Protein AF-R5VYH2-F1 (afdb_monomer_lite)

pLDDT: mean 85.77, std 11.45, range [37.28, 97.5]

Sequence (104 aa):
MPTIDNLVVLAHFFNISIEDLLCLYDQIEIDPKNIFKYHRREFIVNKICKGELHLNLTDVFHQFTKQERFLILYSFKNNHIPIEESLFSKLTFEEQVLIGGKNK

Foldseek 3Di:
DDDPVNVVVVCVVVVHDVVCVVCVPPDQDADLVARPPPHHPVVVLVCLLVVNDDDPCLSCVVNDDPVSLLSNLLSCLVVVPDDDPSNLVVDDPVSCVNSPNPPD

Secondary structure (DSSP, 8-state):
---HHHHHHHHHHTT--HHHHHTTT-----BTTBTTSSS-HHHHHHHHHTT-S---HHHHGGGS-HHHHHHHHHHHHHTTPPPPHHHHTTS-HHHHHHTT----

Radius of gyration: 16.15 Å; chains: 1; bounding box: 34×29×52 Å

Structure (mmCIF, N/CA/C/O backbone):
data_AF-R5VYH2-F1
#
_entry.id   AF-R5VYH2-F1
#
loop_
_atom_site.group_PDB
_atom_site.id
_atom_site.type_symbol
_atom_site.label_atom_id
_atom_site.label_alt_id
_atom_site.label_comp_id
_atom_site.label_asym_id
_atom_site.label_entity_id
_atom_site.label_seq_id
_atom_site.pdbx_PDB_ins_code
_atom_site.Cartn_x
_atom_site.Cartn_y
_atom_site.Cartn_z
_atom_site.occupancy
_atom_site.B_iso_or_equiv
_atom_site.auth_seq_id
_atom_site.auth_comp_id
_atom_site.auth_asym_id
_atom_site.auth_atom_id
_atom_site.pdbx_PDB_model_num
ATOM 1 N N . MET A 1 1 ? 12.579 9.597 -35.493 1.00 60.59 1 MET A N 1
ATOM 2 C CA . MET A 1 1 ? 12.281 9.056 -34.149 1.00 60.59 1 MET A CA 1
ATOM 3 C C . MET A 1 1 ? 12.096 10.216 -33.188 1.00 60.59 1 MET A C 1
ATOM 5 O O . MET A 1 1 ? 12.812 11.199 -33.355 1.00 60.59 1 MET A O 1
ATOM 9 N N . PRO A 1 2 ? 11.161 10.140 -32.229 1.00 74.38 2 PRO A N 1
ATOM 10 C CA . PRO A 1 2 ? 11.112 11.104 -31.132 1.00 74.38 2 PRO A CA 1
ATOM 11 C C . PRO A 1 2 ? 12.412 11.040 -30.312 1.00 74.38 2 PRO A C 1
ATO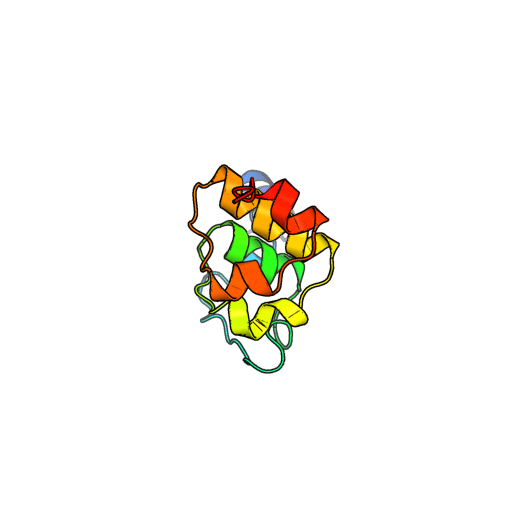M 13 O O . PRO A 1 2 ? 13.000 9.968 -30.170 1.00 74.38 2 PRO A O 1
ATOM 16 N N . THR A 1 3 ? 12.877 12.185 -29.811 1.00 88.00 3 THR A N 1
ATOM 17 C CA . THR A 1 3 ? 14.025 12.265 -28.893 1.00 88.00 3 THR A CA 1
ATOM 18 C C . THR A 1 3 ? 13.603 11.904 -27.466 1.00 88.00 3 THR A C 1
ATOM 20 O O . THR A 1 3 ? 12.413 11.925 -27.147 1.00 88.00 3 THR A O 1
ATOM 23 N N . ILE A 1 4 ? 14.574 11.607 -26.591 1.00 81.69 4 ILE A N 1
ATOM 24 C CA . ILE A 1 4 ? 14.315 11.376 -25.158 1.00 81.69 4 ILE A CA 1
ATOM 25 C C . ILE A 1 4 ? 13.624 12.598 -24.539 1.00 81.69 4 ILE A C 1
ATOM 27 O O . ILE A 1 4 ? 12.642 12.438 -23.823 1.00 81.69 4 ILE A O 1
ATOM 31 N N . ASP A 1 5 ? 14.054 13.810 -24.892 1.00 83.75 5 ASP A N 1
ATOM 32 C CA . ASP A 1 5 ? 13.436 15.046 -24.398 1.00 83.75 5 ASP A CA 1
ATOM 33 C C . ASP A 1 5 ? 11.960 15.153 -24.796 1.00 83.75 5 ASP A C 1
ATOM 35 O O . ASP A 1 5 ? 11.114 15.489 -23.968 1.00 83.75 5 ASP A O 1
ATOM 39 N N . ASN A 1 6 ? 11.617 14.779 -26.035 1.00 85.69 6 ASN A N 1
ATOM 40 C CA . ASN A 1 6 ? 10.224 14.767 -26.482 1.00 85.69 6 ASN A CA 1
ATOM 41 C C . ASN A 1 6 ? 9.388 13.760 -25.677 1.00 85.69 6 ASN A C 1
ATOM 43 O O . ASN A 1 6 ? 8.238 14.048 -25.352 1.00 85.69 6 ASN A O 1
ATOM 47 N N . LEU A 1 7 ? 9.956 12.602 -25.325 1.00 80.62 7 LEU A N 1
ATOM 48 C CA . LEU A 1 7 ? 9.276 11.605 -24.494 1.00 80.62 7 LEU A CA 1
ATOM 49 C C . LEU A 1 7 ? 9.072 12.100 -23.056 1.00 80.62 7 LEU A C 1
ATOM 51 O O . LEU A 1 7 ? 7.994 11.904 -22.503 1.00 80.62 7 LEU A O 1
ATOM 55 N N . VAL A 1 8 ? 10.058 12.785 -22.471 1.00 81.06 8 VAL A N 1
ATOM 56 C CA . VAL A 1 8 ? 9.957 13.364 -21.119 1.00 81.06 8 VAL A CA 1
ATOM 57 C C . VAL A 1 8 ? 8.892 14.461 -21.059 1.00 81.06 8 VAL A C 1
ATOM 59 O O . VAL A 1 8 ? 8.113 14.515 -20.105 1.00 81.06 8 VAL A O 1
ATOM 62 N N . VAL A 1 9 ? 8.829 15.321 -22.079 1.00 84.69 9 VAL A N 1
ATOM 63 C CA . VAL A 1 9 ? 7.817 16.384 -22.173 1.00 84.69 9 VAL A CA 1
ATOM 64 C C . VAL A 1 9 ? 6.415 15.794 -22.325 1.00 84.69 9 VAL A C 1
ATOM 66 O O . VAL A 1 9 ? 5.493 16.235 -21.642 1.00 84.69 9 VAL A O 1
ATOM 69 N N . LEU A 1 10 ? 6.246 14.772 -23.168 1.00 81.88 10 LEU A N 1
ATOM 70 C CA . LEU A 1 10 ? 4.956 14.101 -23.350 1.00 81.88 10 LEU A CA 1
ATOM 71 C C . LEU A 1 10 ? 4.518 13.353 -22.085 1.00 81.88 10 LEU A C 1
ATOM 73 O O . LEU A 1 10 ? 3.361 13.464 -21.690 1.00 81.88 10 LEU A O 1
ATOM 77 N N . ALA A 1 11 ? 5.432 12.649 -21.416 1.00 80.56 11 ALA A N 1
ATOM 78 C CA . ALA A 1 11 ? 5.159 11.972 -20.149 1.00 80.56 11 ALA A CA 1
ATOM 79 C C . ALA A 1 11 ? 4.638 12.959 -19.088 1.00 80.56 11 ALA A C 1
ATOM 81 O O . ALA A 1 11 ? 3.594 12.725 -18.479 1.00 80.56 11 ALA A O 1
ATOM 82 N N . HIS A 1 12 ? 5.285 14.123 -18.956 1.00 80.38 12 HIS A N 1
ATOM 83 C CA . HIS A 1 12 ? 4.785 15.209 -18.110 1.00 80.38 12 HIS A CA 1
ATOM 84 C C . HIS A 1 12 ? 3.413 15.724 -18.553 1.00 80.38 12 HIS A C 1
ATOM 86 O O . HIS A 1 12 ? 2.532 15.897 -17.714 1.00 80.38 12 HIS A O 1
ATOM 92 N N . PHE A 1 13 ? 3.218 15.959 -19.854 1.00 85.31 13 PHE A N 1
ATOM 93 C CA . PHE A 1 13 ? 1.967 16.501 -20.389 1.00 85.31 13 PHE A CA 1
ATOM 94 C C . PHE A 1 13 ? 0.764 15.597 -20.095 1.00 85.31 13 PHE A C 1
ATOM 96 O O . PHE A 1 13 ? -0.312 16.082 -19.756 1.00 85.31 13 PHE A O 1
ATOM 103 N N . PHE A 1 14 ? 0.955 14.281 -20.180 1.00 78.06 14 PHE A N 1
ATOM 104 C CA . PHE A 1 14 ? -0.088 13.296 -19.905 1.00 78.06 14 PHE A CA 1
ATOM 105 C C . PHE A 1 14 ? -0.128 12.827 -18.441 1.00 78.06 14 PHE A C 1
ATOM 107 O O . PHE A 1 14 ? -0.930 11.956 -18.106 1.00 78.06 14 PHE A O 1
ATOM 114 N N . ASN A 1 15 ? 0.706 13.399 -17.565 1.00 76.75 15 ASN A N 1
ATOM 115 C CA . ASN A 1 15 ? 0.841 12.998 -16.162 1.00 76.75 15 ASN A CA 1
ATOM 116 C C . ASN A 1 15 ? 1.093 11.482 -15.992 1.00 76.75 15 ASN A C 1
ATOM 118 O O . ASN A 1 15 ? 0.513 10.823 -15.124 1.00 76.75 15 ASN A O 1
ATOM 122 N N . ILE A 1 16 ? 1.939 10.930 -16.866 1.00 76.06 16 ILE A N 1
ATOM 123 C CA . ILE A 1 16 ? 2.331 9.519 -16.882 1.00 76.06 16 ILE A CA 1
ATOM 124 C C . ILE A 1 16 ? 3.822 9.441 -16.548 1.00 76.06 16 ILE A C 1
ATOM 126 O O . ILE A 1 16 ? 4.609 10.249 -17.042 1.00 76.06 16 ILE A O 1
ATOM 130 N N . SER A 1 17 ? 4.243 8.501 -15.701 1.00 73.50 17 SER A N 1
ATOM 131 C CA . SER A 1 17 ? 5.673 8.342 -15.412 1.00 73.50 17 SER A CA 1
ATOM 132 C C . SER A 1 17 ? 6.407 7.689 -16.593 1.00 73.50 17 SER A C 1
ATOM 134 O O . SER A 1 17 ? 5.804 7.007 -17.419 1.00 73.50 17 SER A O 1
ATOM 136 N N . ILE A 1 18 ? 7.732 7.862 -16.681 1.00 73.56 18 ILE A N 1
ATOM 137 C CA . ILE A 1 18 ? 8.545 7.123 -17.669 1.00 73.56 18 ILE A CA 1
ATOM 138 C C . ILE A 1 18 ? 8.369 5.613 -17.474 1.00 73.56 18 ILE A C 1
ATOM 140 O O . ILE A 1 18 ? 8.340 4.862 -18.439 1.00 73.56 18 ILE A O 1
ATOM 144 N N . GLU A 1 19 ? 8.219 5.174 -16.229 1.00 70.12 19 GLU A N 1
ATOM 145 C CA . GLU A 1 19 ? 8.010 3.771 -15.895 1.00 70.12 19 GLU A CA 1
ATOM 146 C C . GLU A 1 19 ? 6.650 3.266 -16.395 1.00 70.12 19 GLU A C 1
ATOM 148 O O . GLU A 1 19 ? 6.585 2.211 -17.011 1.00 70.12 19 GLU A O 1
ATOM 153 N N . ASP A 1 20 ? 5.586 4.064 -16.268 1.00 70.31 20 ASP A N 1
ATOM 154 C CA . ASP A 1 20 ? 4.296 3.764 -16.899 1.00 70.31 20 ASP A CA 1
ATOM 155 C C . ASP A 1 20 ? 4.401 3.696 -18.432 1.00 70.31 20 ASP A C 1
ATOM 157 O O . ASP A 1 20 ? 3.748 2.855 -19.043 1.00 70.31 20 ASP A O 1
ATOM 161 N N . LEU A 1 21 ? 5.211 4.566 -19.055 1.00 74.75 21 LEU A N 1
ATOM 162 C CA . LEU A 1 21 ? 5.437 4.576 -20.506 1.00 74.75 21 LEU A CA 1
ATOM 163 C C . LEU A 1 21 ? 6.175 3.310 -20.970 1.00 74.75 21 LEU A C 1
ATOM 165 O O . LEU A 1 21 ? 5.835 2.736 -22.004 1.00 74.75 21 LEU A O 1
ATOM 169 N N . LEU A 1 22 ? 7.189 2.885 -20.214 1.00 72.06 22 LEU A N 1
ATOM 170 C CA . LEU A 1 22 ? 7.964 1.678 -20.504 1.00 72.06 22 LEU A CA 1
ATOM 171 C C . LEU A 1 22 ? 7.136 0.408 -20.275 1.00 72.06 22 LEU A C 1
ATOM 173 O O . LEU A 1 22 ? 7.253 -0.528 -21.058 1.00 72.06 22 LEU A O 1
ATOM 177 N N . CYS A 1 23 ? 6.258 0.407 -19.271 1.00 69.06 23 CYS A N 1
ATOM 178 C CA . CYS A 1 23 ? 5.422 -0.736 -18.905 1.00 69.06 23 CYS A CA 1
ATOM 179 C C . CYS A 1 23 ? 4.011 -0.700 -19.527 1.00 69.06 23 CYS A C 1
ATOM 181 O O . CYS A 1 23 ? 3.119 -1.396 -19.044 1.00 69.06 23 CYS A O 1
ATOM 183 N N . LEU A 1 24 ? 3.779 0.079 -20.596 1.00 67.25 24 LEU A N 1
ATOM 184 C CA . LEU A 1 24 ? 2.454 0.246 -21.228 1.00 67.25 24 LEU A CA 1
ATOM 185 C C . LEU A 1 24 ? 1.783 -1.071 -21.656 1.00 67.25 24 LEU A C 1
ATOM 187 O O . LEU A 1 24 ? 0.557 -1.129 -21.736 1.00 67.25 24 LEU A O 1
ATOM 191 N N . TYR A 1 25 ? 2.573 -2.107 -21.947 1.00 64.12 25 TYR A N 1
ATOM 192 C CA . TYR A 1 25 ? 2.092 -3.409 -22.421 1.00 64.12 25 TYR A CA 1
ATOM 193 C C . TYR A 1 25 ? 2.542 -4.583 -21.546 1.00 64.12 25 TYR A C 1
ATOM 195 O O . TYR A 1 25 ? 2.247 -5.733 -21.876 1.00 64.12 25 TYR A O 1
ATOM 203 N N . ASP A 1 26 ? 3.237 -4.311 -20.442 1.00 66.62 26 ASP A N 1
ATOM 204 C CA . ASP A 1 26 ? 3.720 -5.366 -19.560 1.00 66.62 26 ASP A CA 1
ATOM 205 C C . ASP A 1 26 ? 2.588 -5.856 -18.658 1.00 66.62 26 ASP A C 1
ATOM 207 O O . ASP A 1 26 ? 1.842 -5.077 -18.058 1.00 66.62 26 ASP A O 1
ATOM 211 N N . GLN A 1 27 ? 2.469 -7.177 -18.530 1.00 72.75 27 GLN A N 1
ATOM 212 C CA . GLN A 1 27 ? 1.686 -7.748 -17.443 1.00 72.75 27 GLN A CA 1
ATOM 213 C C . GLN A 1 27 ? 2.432 -7.466 -16.141 1.00 72.75 27 GLN A C 1
ATOM 215 O O . GLN A 1 27 ? 3.581 -7.872 -15.987 1.00 72.75 27 GLN A O 1
ATOM 220 N N . ILE A 1 28 ? 1.786 -6.753 -15.216 1.00 80.00 28 ILE A N 1
ATOM 221 C CA . ILE A 1 28 ? 2.368 -6.449 -13.906 1.00 80.00 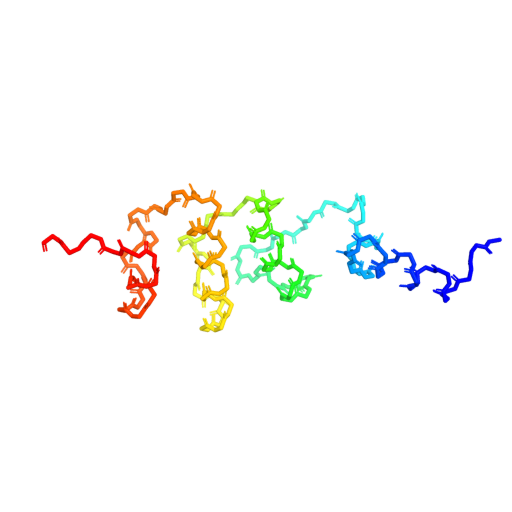28 ILE A CA 1
ATOM 222 C C . ILE A 1 28 ? 2.583 -7.776 -13.165 1.00 80.00 28 ILE A C 1
ATOM 224 O O . ILE A 1 28 ? 1.623 -8.416 -12.731 1.00 80.00 28 ILE A O 1
ATOM 228 N N . GLU A 1 29 ? 3.840 -8.193 -13.028 1.00 85.19 29 GLU A N 1
ATOM 229 C CA . GLU A 1 29 ? 4.206 -9.383 -12.266 1.00 85.19 29 GLU A CA 1
ATOM 230 C C . GLU A 1 29 ? 4.263 -9.023 -10.778 1.00 85.19 29 GLU A C 1
ATOM 232 O O . GLU A 1 29 ? 5.111 -8.248 -10.331 1.00 85.19 29 GLU A O 1
ATOM 237 N N . ILE A 1 30 ? 3.356 -9.598 -9.985 1.00 89.12 30 ILE A N 1
ATOM 238 C CA . ILE A 1 30 ? 3.313 -9.385 -8.537 1.00 89.12 30 ILE A CA 1
ATOM 239 C C . ILE A 1 30 ? 3.753 -10.653 -7.811 1.00 89.12 30 ILE A C 1
ATOM 241 O O . ILE A 1 30 ? 3.093 -11.688 -7.888 1.00 89.12 30 ILE A O 1
ATOM 245 N N . ASP A 1 31 ? 4.837 -10.548 -7.041 1.00 90.62 31 ASP A N 1
ATOM 246 C CA . ASP A 1 31 ? 5.222 -11.553 -6.049 1.00 90.62 31 ASP A CA 1
ATOM 247 C C . ASP A 1 31 ? 4.476 -11.258 -4.730 1.00 90.62 31 ASP A C 1
ATOM 249 O O . ASP A 1 31 ? 4.739 -10.228 -4.105 1.00 90.62 31 ASP A O 1
ATOM 253 N N . PRO A 1 32 ? 3.565 -12.128 -4.252 1.00 88.44 32 PRO A N 1
ATOM 254 C CA . PRO A 1 32 ? 2.789 -11.864 -3.038 1.00 88.44 32 PRO A CA 1
ATOM 255 C C . PRO A 1 32 ? 3.652 -11.661 -1.784 1.00 88.44 32 PRO A C 1
ATOM 257 O O . PRO A 1 32 ? 3.227 -10.991 -0.841 1.00 88.44 32 PRO A O 1
ATOM 260 N N . LYS A 1 33 ? 4.869 -12.223 -1.756 1.00 92.62 33 LYS A N 1
ATOM 261 C CA . LYS A 1 33 ? 5.800 -12.072 -0.626 1.00 92.62 33 LYS A CA 1
ATOM 262 C C . LYS A 1 33 ? 6.507 -10.720 -0.625 1.00 92.62 33 LYS A C 1
ATOM 264 O O . LYS A 1 33 ? 6.952 -10.276 0.430 1.00 92.62 33 LYS A O 1
ATOM 269 N N . ASN A 1 34 ? 6.641 -10.099 -1.793 1.00 93.94 34 ASN A N 1
ATOM 270 C CA . ASN A 1 34 ? 7.204 -8.768 -1.955 1.00 93.94 34 ASN A CA 1
ATOM 271 C C . ASN A 1 34 ? 6.619 -8.110 -3.211 1.00 93.94 34 ASN A C 1
ATOM 273 O O . ASN A 1 34 ? 7.168 -8.245 -4.306 1.00 93.94 34 ASN A O 1
ATOM 277 N N . ILE A 1 35 ? 5.539 -7.349 -3.041 1.00 94.31 35 ILE A N 1
ATOM 278 C CA . ILE A 1 35 ? 4.831 -6.698 -4.154 1.00 94.31 35 ILE A CA 1
ATOM 279 C C . ILE A 1 35 ? 5.672 -5.621 -4.863 1.00 94.31 35 ILE A C 1
ATOM 281 O O . ILE A 1 35 ? 5.285 -5.135 -5.919 1.00 94.31 35 ILE A O 1
ATOM 285 N N . PHE A 1 36 ? 6.832 -5.263 -4.302 1.00 93.81 36 PHE A N 1
ATOM 286 C CA . PHE A 1 36 ? 7.778 -4.280 -4.839 1.00 93.81 36 PHE A CA 1
ATOM 287 C C . PHE A 1 36 ? 9.027 -4.919 -5.457 1.00 93.81 36 PHE A C 1
ATOM 289 O O . PHE A 1 36 ? 9.999 -4.229 -5.750 1.00 93.81 36 PHE A O 1
ATOM 296 N N . LYS A 1 37 ? 9.055 -6.248 -5.609 1.00 92.44 37 LYS A N 1
ATOM 297 C CA . LYS A 1 37 ? 10.248 -6.980 -6.060 1.00 92.44 37 LYS A CA 1
ATOM 298 C C . LYS A 1 37 ? 10.729 -6.559 -7.450 1.00 92.44 37 LYS A C 1
ATOM 300 O O . LYS A 1 37 ? 11.934 -6.487 -7.668 1.00 92.44 37 LYS A O 1
ATOM 305 N N . TYR A 1 38 ? 9.798 -6.297 -8.363 1.00 88.38 38 TYR A N 1
ATOM 306 C CA . TYR A 1 38 ? 10.093 -5.994 -9.768 1.00 88.38 38 TYR A CA 1
ATOM 307 C C . TYR A 1 38 ? 9.716 -4.570 -10.180 1.00 88.38 38 TYR A C 1
ATOM 309 O O . TYR A 1 38 ? 10.006 -4.152 -11.295 1.00 88.38 38 TYR A O 1
ATOM 317 N N . HIS A 1 39 ? 9.081 -3.820 -9.281 1.00 87.81 39 HIS A N 1
ATOM 318 C CA . HIS A 1 39 ? 8.505 -2.518 -9.580 1.00 87.81 39 HIS A CA 1
ATOM 319 C C . HIS A 1 39 ? 8.840 -1.524 -8.479 1.00 87.81 39 HIS A C 1
ATOM 321 O O . HIS A 1 39 ? 8.883 -1.870 -7.294 1.00 87.81 39 HIS A O 1
ATOM 327 N N . ARG A 1 40 ? 9.028 -0.261 -8.862 1.00 88.38 40 ARG A N 1
ATOM 328 C CA . ARG A 1 40 ? 9.212 0.813 -7.890 1.00 88.38 40 ARG A CA 1
ATOM 329 C C . ARG A 1 40 ? 7.970 0.970 -7.022 1.00 88.38 40 ARG A C 1
ATOM 331 O O . ARG A 1 40 ? 6.837 0.728 -7.444 1.00 88.38 40 ARG A O 1
ATOM 338 N N . ARG A 1 41 ? 8.191 1.386 -5.776 1.00 93.62 41 ARG A N 1
ATOM 339 C CA . ARG A 1 41 ? 7.123 1.487 -4.777 1.00 93.62 41 ARG A CA 1
ATOM 340 C C . ARG A 1 41 ? 6.072 2.501 -5.191 1.00 93.62 41 ARG A C 1
ATOM 342 O O . ARG A 1 41 ? 4.880 2.222 -5.094 1.00 93.62 41 ARG A O 1
ATOM 349 N N . GLU A 1 42 ? 6.524 3.632 -5.722 1.00 90.88 42 GLU A N 1
ATOM 350 C CA . GLU A 1 42 ? 5.671 4.715 -6.196 1.00 90.88 42 GLU A CA 1
ATOM 351 C C . GLU A 1 42 ? 4.737 4.242 -7.314 1.00 90.88 42 GLU A C 1
ATOM 353 O O . GLU A 1 42 ? 3.557 4.587 -7.312 1.00 90.88 42 GLU A O 1
ATOM 358 N N . PHE A 1 43 ? 5.233 3.402 -8.228 1.00 88.81 43 PHE A N 1
ATOM 359 C CA . PHE A 1 43 ? 4.435 2.820 -9.306 1.00 88.81 43 PHE A CA 1
ATOM 360 C C . PHE A 1 43 ? 3.308 1.937 -8.755 1.00 88.81 43 PHE A C 1
ATOM 362 O O . PHE A 1 43 ? 2.136 2.173 -9.051 1.00 88.81 43 PHE A O 1
ATOM 369 N N . ILE A 1 44 ? 3.638 0.973 -7.888 1.00 92.31 44 ILE A N 1
ATOM 370 C CA . ILE A 1 44 ? 2.655 0.057 -7.286 1.00 92.31 44 ILE A CA 1
ATOM 371 C C . ILE A 1 44 ? 1.600 0.824 -6.484 1.00 92.31 44 ILE A C 1
ATOM 373 O O . ILE A 1 44 ? 0.401 0.597 -6.649 1.00 92.31 44 ILE A O 1
ATOM 377 N N . VAL A 1 45 ? 2.033 1.772 -5.651 1.00 94.69 45 VAL A N 1
ATOM 378 C CA . VAL A 1 45 ? 1.133 2.597 -4.837 1.00 94.69 45 VAL A CA 1
ATOM 379 C C . VAL A 1 45 ? 0.208 3.431 -5.725 1.00 94.69 45 VAL A C 1
ATOM 381 O O . VAL A 1 45 ? -0.999 3.446 -5.491 1.00 94.69 45 VAL A O 1
ATOM 384 N N . ASN A 1 46 ? 0.727 4.063 -6.781 1.00 91.00 46 ASN A N 1
ATOM 385 C CA . ASN A 1 46 ? -0.091 4.838 -7.717 1.00 91.00 46 ASN A CA 1
ATOM 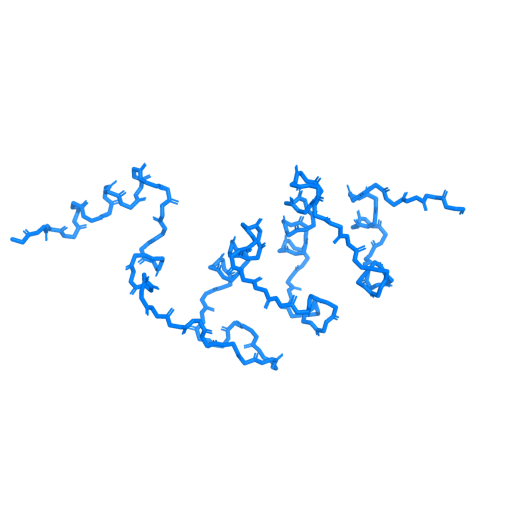386 C C . ASN A 1 46 ? -1.127 3.970 -8.439 1.00 91.00 46 ASN A C 1
ATOM 388 O O . ASN A 1 46 ? -2.277 4.390 -8.570 1.00 91.00 46 ASN A O 1
ATOM 392 N N . LYS A 1 47 ? -0.759 2.759 -8.871 1.00 89.50 47 LYS A N 1
ATOM 393 C CA . LYS A 1 47 ? -1.693 1.824 -9.517 1.00 89.50 47 LYS A CA 1
ATOM 394 C C . LYS A 1 47 ? -2.815 1.390 -8.574 1.00 89.50 47 LYS A C 1
ATOM 396 O O . LYS A 1 47 ? -3.973 1.369 -8.987 1.00 89.50 47 LYS A O 1
ATOM 401 N N . ILE A 1 48 ? -2.502 1.123 -7.304 1.00 93.12 48 ILE A N 1
ATOM 402 C CA . ILE A 1 48 ? -3.508 0.831 -6.269 1.00 93.12 48 ILE A CA 1
ATOM 403 C C . ILE A 1 48 ? -4.416 2.046 -6.053 1.00 93.12 48 ILE A C 1
ATOM 405 O O . ILE A 1 48 ? -5.637 1.910 -6.069 1.00 93.12 48 ILE A O 1
ATOM 409 N N . CYS A 1 49 ? -3.843 3.244 -5.904 1.00 91.56 49 CYS A N 1
ATOM 410 C CA . CYS A 1 49 ? -4.607 4.476 -5.708 1.00 91.56 49 CYS A CA 1
ATOM 411 C C . CYS A 1 49 ? -5.573 4.770 -6.865 1.00 91.56 49 CYS A C 1
ATOM 413 O O . CYS A 1 49 ? -6.649 5.307 -6.609 1.00 91.56 49 CYS A O 1
ATOM 415 N N . LYS A 1 50 ? -5.202 4.421 -8.103 1.00 87.69 50 LYS A N 1
ATOM 416 C CA . LYS A 1 50 ? -6.035 4.566 -9.309 1.00 87.69 50 LYS A CA 1
ATOM 417 C C . LYS A 1 50 ? -7.040 3.420 -9.512 1.00 87.69 50 LYS A C 1
ATOM 419 O O . LYS A 1 50 ? -7.860 3.502 -10.418 1.00 87.69 50 LYS A O 1
ATOM 424 N N . GLY A 1 51 ? -6.983 2.356 -8.705 1.00 86.94 51 GLY A N 1
ATOM 425 C CA . GLY A 1 51 ? -7.797 1.148 -8.899 1.00 86.94 51 GLY A CA 1
ATOM 426 C C . GLY A 1 51 ? -7.370 0.288 -10.099 1.00 86.94 51 GLY A C 1
ATOM 427 O O . GLY A 1 51 ? -8.110 -0.592 -10.524 1.00 86.94 51 GLY A O 1
ATOM 428 N N . GLU A 1 52 ? -6.178 0.528 -10.652 1.00 86.94 52 GLU A N 1
ATOM 429 C CA . GLU A 1 52 ? -5.634 -0.184 -11.819 1.00 86.94 52 GLU A CA 1
ATOM 430 C C . GLU A 1 52 ? -4.934 -1.499 -11.433 1.00 86.94 52 GLU A C 1
ATOM 432 O O . GLU A 1 52 ? -4.663 -2.333 -12.294 1.00 86.94 52 GLU A O 1
ATOM 437 N N . LEU A 1 53 ? -4.650 -1.704 -10.142 1.00 87.75 53 LEU A N 1
ATOM 438 C CA . LEU A 1 53 ? -4.024 -2.915 -9.613 1.00 87.75 53 LEU A CA 1
ATOM 439 C C . LEU A 1 53 ? -4.901 -3.540 -8.525 1.00 87.75 53 LEU A C 1
ATOM 441 O O . LEU A 1 53 ? -5.052 -2.992 -7.434 1.00 87.75 53 LEU A O 1
ATOM 445 N N . HIS A 1 54 ? -5.466 -4.707 -8.835 1.00 82.69 54 HIS A N 1
ATOM 446 C CA . HIS A 1 54 ? -6.338 -5.453 -7.934 1.00 82.69 54 HIS A CA 1
ATOM 447 C C . HIS A 1 54 ? -5.497 -6.403 -7.077 1.00 82.69 54 HIS A C 1
ATOM 449 O O . HIS A 1 54 ? -4.994 -7.414 -7.563 1.00 82.69 54 HIS A O 1
ATOM 455 N N . LEU A 1 55 ? -5.339 -6.072 -5.796 1.00 87.75 55 LEU A N 1
ATOM 456 C CA . LEU A 1 55 ? -4.638 -6.889 -4.806 1.00 87.75 55 LEU A CA 1
ATOM 457 C C . LEU A 1 55 ? -5.484 -7.000 -3.545 1.00 87.75 55 LEU A C 1
ATOM 459 O O . LEU A 1 55 ? -6.153 -6.040 -3.159 1.00 87.75 55 LEU A O 1
ATOM 463 N N . ASN A 1 56 ? -5.392 -8.137 -2.854 1.00 90.38 56 ASN A N 1
ATOM 464 C CA . ASN A 1 56 ? -5.927 -8.234 -1.503 1.00 90.38 56 ASN A CA 1
ATOM 465 C C . ASN A 1 56 ? -5.044 -7.416 -0.553 1.00 90.38 56 ASN A C 1
ATOM 467 O O . ASN A 1 56 ? -4.051 -7.912 -0.013 1.00 90.38 56 ASN A O 1
ATOM 471 N N . LEU A 1 57 ? -5.408 -6.149 -0.348 1.00 92.25 57 LEU A N 1
ATOM 472 C CA . LEU A 1 57 ? -4.663 -5.249 0.525 1.00 92.25 57 LEU A CA 1
ATOM 473 C C . LEU A 1 57 ? -4.544 -5.795 1.945 1.00 92.25 57 LEU A C 1
ATOM 475 O O . LEU A 1 57 ? -3.510 -5.572 2.563 1.00 92.25 57 LEU A O 1
ATOM 479 N N . THR A 1 58 ? -5.522 -6.560 2.442 1.00 93.06 58 THR A N 1
ATOM 480 C CA . THR A 1 58 ? -5.453 -7.201 3.764 1.00 93.06 58 THR A CA 1
ATOM 481 C C . THR A 1 58 ? -4.182 -8.040 3.927 1.00 93.06 58 THR A C 1
ATOM 483 O O . THR A 1 58 ? -3.589 -8.047 5.013 1.00 93.06 58 THR A O 1
ATOM 486 N N . ASP A 1 59 ? -3.746 -8.726 2.871 1.00 93.12 59 ASP A N 1
ATOM 487 C CA . ASP A 1 59 ? -2.608 -9.648 2.913 1.00 93.12 59 ASP A CA 1
ATOM 488 C C . ASP A 1 59 ? -1.275 -8.913 2.779 1.00 93.12 59 ASP A C 1
ATOM 490 O O . ASP A 1 59 ? -0.295 -9.273 3.430 1.00 93.12 59 ASP A O 1
ATOM 494 N N . VAL A 1 60 ? -1.243 -7.836 1.994 1.00 94.50 60 VAL A N 1
ATOM 495 C CA . VAL A 1 60 ? -0.002 -7.133 1.630 1.00 94.50 60 VAL A CA 1
ATOM 496 C C . VAL A 1 60 ? 0.202 -5.810 2.374 1.00 94.50 60 VAL A C 1
ATOM 498 O O . VAL A 1 60 ? 1.267 -5.209 2.257 1.00 94.50 60 VAL A O 1
ATOM 501 N N . PHE A 1 61 ? -0.759 -5.362 3.197 1.00 94.00 61 PHE A N 1
ATOM 502 C CA . PHE A 1 61 ? -0.717 -4.044 3.855 1.00 94.00 61 PHE A CA 1
ATOM 503 C C . PHE A 1 61 ? 0.532 -3.809 4.716 1.00 94.00 61 PHE A C 1
ATOM 505 O O . PHE A 1 61 ? 0.995 -2.682 4.876 1.00 94.00 61 PHE A O 1
ATOM 512 N N . HIS A 1 62 ? 1.086 -4.885 5.274 1.00 94.50 62 HIS A N 1
ATOM 513 C CA . HIS A 1 62 ? 2.285 -4.859 6.107 1.00 94.50 62 HIS A CA 1
ATOM 514 C C . HIS A 1 62 ? 3.566 -4.513 5.327 1.00 94.50 62 HIS A C 1
ATOM 516 O O . HIS A 1 62 ? 4.563 -4.147 5.942 1.00 94.50 62 HIS A O 1
ATOM 522 N N . GLN A 1 63 ? 3.553 -4.624 3.994 1.00 96.62 63 GLN A N 1
ATOM 523 C CA . GLN A 1 63 ? 4.704 -4.324 3.137 1.00 96.62 63 GLN A CA 1
ATOM 524 C C . GLN A 1 63 ? 4.834 -2.821 2.832 1.00 96.62 63 GLN A C 1
ATOM 526 O O . GLN A 1 63 ? 5.880 -2.372 2.352 1.00 96.62 63 GLN A O 1
ATOM 531 N N . PHE A 1 64 ? 3.789 -2.032 3.096 1.00 97.12 64 PHE A N 1
ATOM 532 C CA . PHE A 1 64 ? 3.776 -0.586 2.884 1.00 97.12 64 PHE A CA 1
ATOM 533 C C . PHE A 1 64 ? 4.335 0.168 4.092 1.00 97.12 64 PHE A C 1
ATOM 535 O O . PHE A 1 64 ? 4.121 -0.197 5.249 1.00 97.12 64 PHE A O 1
ATOM 542 N N . THR A 1 65 ? 5.006 1.279 3.812 1.00 96.88 65 THR A N 1
ATOM 543 C CA . THR A 1 65 ? 5.372 2.279 4.816 1.00 96.88 65 THR A CA 1
ATOM 544 C C . THR A 1 65 ? 4.129 3.009 5.325 1.00 96.88 65 THR A C 1
ATOM 546 O O . THR A 1 65 ? 3.074 3.003 4.687 1.00 96.88 65 THR A O 1
ATOM 549 N N . LYS A 1 66 ? 4.254 3.703 6.463 1.00 95.94 66 LYS A N 1
ATOM 550 C CA . LYS A 1 66 ? 3.163 4.529 7.002 1.00 95.94 66 LYS A CA 1
ATOM 551 C C . LYS A 1 66 ? 2.694 5.565 5.973 1.00 95.94 66 LYS A C 1
ATOM 553 O O . LYS A 1 66 ? 1.499 5.702 5.754 1.00 95.94 66 LYS A O 1
ATOM 558 N N . GLN A 1 67 ? 3.617 6.260 5.310 1.00 96.00 67 GLN A N 1
ATOM 559 C CA . GLN A 1 67 ? 3.282 7.296 4.329 1.00 96.00 67 GLN A CA 1
ATOM 560 C C . GLN A 1 67 ? 2.469 6.735 3.153 1.00 96.00 67 GLN A C 1
ATOM 562 O O . GLN A 1 67 ? 1.462 7.322 2.764 1.00 96.00 67 GLN A O 1
ATOM 567 N N . GLU A 1 68 ? 2.866 5.580 2.622 1.00 97.50 68 GLU A N 1
ATOM 568 C CA . GLU A 1 68 ? 2.156 4.934 1.512 1.00 97.50 68 GLU A CA 1
ATOM 569 C C . GLU A 1 68 ? 0.772 4.437 1.932 1.00 97.50 68 GLU A C 1
ATOM 571 O O . GLU A 1 68 ? -0.189 4.617 1.188 1.00 97.50 68 GLU A O 1
ATOM 576 N N . ARG A 1 69 ? 0.641 3.871 3.142 1.00 96.88 69 ARG A N 1
ATOM 577 C CA . ARG A 1 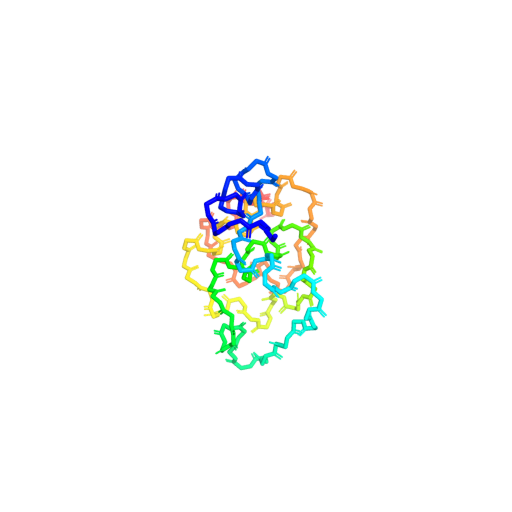69 ? -0.660 3.456 3.695 1.00 96.88 69 ARG A CA 1
ATOM 578 C C . ARG A 1 69 ? -1.624 4.636 3.765 1.00 96.88 69 ARG A C 1
ATOM 580 O O . ARG A 1 69 ? -2.757 4.520 3.307 1.00 96.88 69 ARG A O 1
ATOM 587 N N . PHE A 1 70 ? -1.167 5.785 4.264 1.00 96.44 70 PHE A N 1
ATOM 588 C CA . PHE A 1 70 ? -1.971 7.010 4.290 1.00 96.44 70 PHE A CA 1
ATOM 589 C C . PHE A 1 70 ? -2.383 7.462 2.889 1.00 96.44 70 PHE A C 1
ATOM 591 O O . PHE A 1 70 ? -3.542 7.818 2.693 1.00 96.44 70 PHE A O 1
ATOM 598 N N . LEU A 1 71 ? -1.471 7.421 1.915 1.00 96.12 71 LEU A N 1
ATOM 599 C CA . LEU A 1 71 ? -1.772 7.806 0.536 1.00 96.12 71 LEU A CA 1
ATOM 600 C C . LEU A 1 71 ? -2.852 6.902 -0.083 1.00 96.12 71 LEU A C 1
ATOM 602 O O . LEU A 1 71 ? -3.818 7.406 -0.657 1.00 96.12 71 LEU A O 1
ATOM 606 N N . ILE A 1 72 ? -2.725 5.584 0.095 1.00 95.88 72 ILE A N 1
ATOM 607 C CA . ILE A 1 72 ? -3.695 4.590 -0.390 1.00 95.88 72 ILE A CA 1
ATOM 608 C C . ILE A 1 72 ? -5.061 4.814 0.260 1.00 95.88 72 ILE A C 1
ATOM 610 O O . ILE A 1 72 ? -6.064 4.962 -0.438 1.00 95.88 72 ILE A O 1
ATOM 614 N N . LEU A 1 73 ? -5.108 4.893 1.591 1.00 95.19 73 LEU A N 1
ATOM 615 C CA . LEU A 1 73 ? -6.355 5.069 2.339 1.00 95.19 73 LEU A CA 1
ATOM 616 C C . LEU A 1 73 ? -7.036 6.408 2.030 1.00 95.19 73 LEU A C 1
ATOM 618 O O . LEU A 1 73 ? -8.261 6.468 1.922 1.00 95.19 73 LEU A O 1
ATOM 622 N N . TYR A 1 74 ? -6.255 7.475 1.851 1.00 94.56 74 TYR A N 1
ATOM 623 C CA . TYR A 1 74 ? -6.769 8.775 1.431 1.00 94.56 74 TYR A CA 1
ATOM 624 C C . TYR A 1 74 ? -7.379 8.711 0.026 1.00 94.56 74 TYR A C 1
ATOM 626 O O . TYR A 1 74 ? -8.481 9.219 -0.183 1.00 94.56 74 TYR A O 1
ATOM 634 N N . SER A 1 75 ? -6.714 8.030 -0.916 1.00 93.88 75 SER A N 1
ATOM 635 C CA . SER A 1 75 ? -7.267 7.796 -2.254 1.00 93.88 75 SER A CA 1
ATOM 636 C C . SER A 1 75 ? -8.582 7.017 -2.189 1.00 93.88 75 SER A C 1
ATOM 638 O O . SER A 1 75 ? -9.567 7.398 -2.818 1.00 93.88 75 SER A O 1
ATOM 640 N N . PHE A 1 76 ? -8.638 5.965 -1.371 1.00 92.38 76 PHE A N 1
ATOM 641 C CA . PHE A 1 76 ? -9.830 5.129 -1.229 1.00 92.38 76 PHE A CA 1
ATOM 642 C C . PHE A 1 76 ? -11.006 5.926 -0.675 1.00 92.38 76 PHE A C 1
ATOM 644 O O . PHE A 1 76 ? -12.109 5.853 -1.213 1.00 92.38 76 PHE A O 1
ATOM 651 N N . LYS A 1 77 ? -10.757 6.756 0.342 1.00 91.31 77 LYS A N 1
ATOM 652 C CA . LYS A 1 77 ? -11.757 7.678 0.884 1.00 91.31 77 LYS A CA 1
ATOM 653 C C . LYS A 1 77 ? -12.296 8.629 -0.186 1.00 91.31 77 LYS A C 1
ATOM 655 O O . LYS A 1 77 ? -13.509 8.777 -0.299 1.00 91.31 77 LYS A O 1
ATOM 660 N N . ASN A 1 78 ? -11.412 9.267 -0.952 1.00 90.69 78 ASN A N 1
ATOM 661 C CA . ASN A 1 78 ? -11.798 10.265 -1.953 1.00 90.69 78 ASN A CA 1
ATOM 662 C C . ASN A 1 78 ? -12.533 9.654 -3.150 1.00 90.69 78 ASN A C 1
ATOM 664 O O . ASN A 1 78 ? -13.426 10.285 -3.706 1.00 90.69 78 ASN A O 1
ATOM 668 N N . ASN A 1 79 ? -12.180 8.425 -3.521 1.00 87.88 79 ASN A N 1
ATOM 669 C CA . ASN A 1 79 ? -12.801 7.691 -4.621 1.00 87.88 79 ASN A CA 1
ATOM 670 C C . ASN A 1 79 ? -13.978 6.810 -4.164 1.00 87.88 79 ASN A C 1
ATOM 672 O O . ASN A 1 79 ? -14.486 6.017 -4.952 1.00 87.88 79 ASN A O 1
ATOM 676 N N . HIS A 1 80 ? -14.406 6.926 -2.899 1.00 86.88 80 HIS A N 1
ATOM 677 C CA . HIS A 1 80 ? -15.468 6.116 -2.292 1.00 86.88 80 HIS A CA 1
ATOM 678 C C . HIS A 1 80 ? -15.273 4.595 -2.458 1.00 86.88 80 HIS A C 1
ATOM 680 O O . HIS A 1 80 ? -16.243 3.841 -2.558 1.00 86.88 80 HIS A O 1
ATOM 686 N N . ILE A 1 81 ? -14.019 4.135 -2.460 1.00 86.25 81 ILE A N 1
ATOM 687 C CA . ILE A 1 81 ? -13.673 2.713 -2.517 1.00 86.25 81 ILE A CA 1
ATOM 688 C C . ILE A 1 81 ? -13.943 2.104 -1.131 1.00 86.25 81 ILE A C 1
ATOM 690 O O . ILE A 1 81 ? -13.383 2.582 -0.138 1.00 86.25 81 ILE A O 1
ATOM 694 N N . PRO A 1 82 ? -14.797 1.070 -1.024 1.00 86.12 82 PRO A N 1
ATOM 695 C CA . PRO A 1 82 ? -15.105 0.448 0.256 1.00 86.12 82 PRO A CA 1
ATOM 696 C C . PRO A 1 82 ? -13.878 -0.278 0.816 1.00 86.12 82 PRO A C 1
ATOM 698 O O . PRO A 1 82 ? -13.162 -0.975 0.099 1.00 86.12 82 PRO A O 1
ATOM 701 N N . ILE A 1 83 ? -13.655 -0.131 2.121 1.00 89.06 83 ILE A N 1
ATOM 702 C CA . ILE A 1 83 ? -12.596 -0.831 2.849 1.00 89.06 83 ILE A CA 1
ATOM 703 C C . ILE A 1 83 ? -13.205 -2.054 3.529 1.00 89.06 83 ILE A C 1
ATOM 705 O O . ILE A 1 83 ? -14.174 -1.935 4.278 1.00 89.06 83 ILE A O 1
ATOM 709 N N . GLU A 1 84 ? -12.623 -3.223 3.273 1.00 90.25 84 GLU A N 1
ATOM 710 C CA . GLU A 1 84 ? -13.015 -4.473 3.922 1.00 90.25 84 GLU A CA 1
ATOM 711 C C . GLU A 1 84 ? -12.763 -4.419 5.435 1.00 90.25 84 GLU A C 1
ATOM 713 O O . GLU A 1 84 ? -11.766 -3.862 5.903 1.00 90.25 84 GLU A O 1
ATOM 718 N N . GLU A 1 85 ? -13.635 -5.053 6.219 1.00 90.38 85 GLU A N 1
ATOM 719 C CA . GLU A 1 85 ? -13.515 -5.106 7.684 1.00 90.38 85 GLU A CA 1
ATOM 720 C C . GLU A 1 85 ? -12.203 -5.772 8.139 1.00 90.38 85 GLU A C 1
ATOM 722 O O . GLU A 1 85 ? -11.563 -5.340 9.103 1.00 90.38 85 GLU A O 1
ATOM 727 N N . SER A 1 86 ? -11.741 -6.771 7.384 1.00 92.69 86 SER A N 1
ATOM 728 C CA . SER A 1 86 ? -10.459 -7.446 7.593 1.00 92.69 86 SER A CA 1
ATOM 729 C C . SER A 1 86 ? -9.266 -6.500 7.456 1.00 92.69 86 SER A C 1
ATOM 731 O O . SER A 1 86 ? -8.328 -6.592 8.250 1.00 92.69 86 SER A O 1
A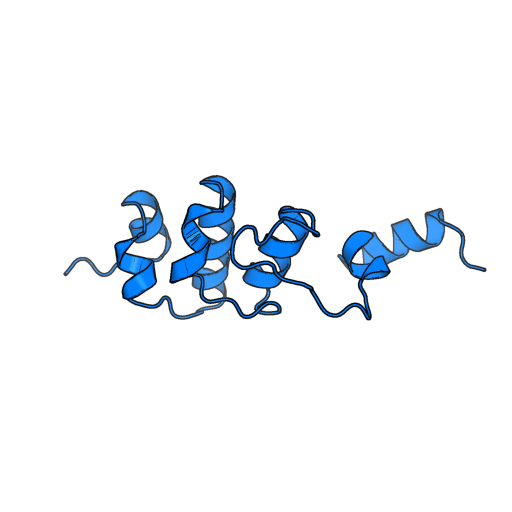TOM 733 N N . LEU A 1 87 ? -9.304 -5.562 6.506 1.00 92.75 87 LEU A N 1
ATOM 734 C CA . LEU A 1 87 ? -8.283 -4.527 6.366 1.00 92.75 87 LEU A CA 1
ATOM 735 C C . LEU A 1 87 ? -8.424 -3.477 7.472 1.00 92.75 87 LEU A C 1
ATOM 737 O O . LEU A 1 87 ? -7.421 -3.114 8.084 1.00 92.75 87 LEU A O 1
ATOM 741 N N . PHE A 1 88 ? -9.656 -3.046 7.776 1.00 92.25 88 PHE A N 1
ATOM 742 C CA . PHE A 1 88 ? -9.942 -2.047 8.812 1.00 92.25 88 PHE A CA 1
ATOM 743 C C . PHE A 1 88 ? -9.353 -2.440 10.175 1.00 92.25 88 PHE A C 1
ATOM 745 O O . PHE A 1 88 ? -8.718 -1.621 10.840 1.00 92.25 88 PHE A O 1
ATOM 752 N N . SER A 1 89 ? -9.485 -3.713 10.561 1.00 91.06 89 SER A N 1
ATOM 753 C CA . SER A 1 89 ? -8.940 -4.238 11.824 1.00 91.06 89 SER A CA 1
ATOM 754 C C . SER A 1 89 ? -7.407 -4.167 11.938 1.00 91.06 89 SER A C 1
ATOM 756 O O . SER A 1 89 ? -6.874 -4.189 13.047 1.00 91.06 89 SER A O 1
ATOM 758 N N . LYS A 1 90 ? -6.686 -4.050 10.813 1.00 92.56 90 LYS A N 1
ATOM 759 C CA . LYS A 1 90 ? -5.215 -3.935 10.751 1.00 92.56 90 LYS A CA 1
ATOM 760 C C . LYS A 1 90 ? -4.721 -2.484 10.680 1.00 92.56 90 LYS A C 1
ATOM 762 O O . LYS A 1 90 ? -3.508 -2.240 10.627 1.00 92.56 90 LYS A O 1
ATOM 767 N N . LEU A 1 91 ? -5.638 -1.519 10.630 1.00 94.12 91 LEU A N 1
ATOM 768 C CA . LEU A 1 91 ? -5.309 -0.100 10.589 1.00 94.12 91 LEU A CA 1
ATOM 769 C C . LEU A 1 91 ? -4.942 0.415 11.977 1.00 94.12 91 LEU A C 1
ATOM 771 O O . LEU A 1 91 ? -5.523 0.024 12.989 1.00 94.12 91 LEU A O 1
ATOM 775 N N . THR A 1 92 ? -3.999 1.345 12.009 1.00 94.12 92 THR A N 1
ATOM 776 C CA . THR A 1 92 ? -3.707 2.147 13.197 1.00 94.12 92 THR A CA 1
ATOM 777 C C . THR A 1 92 ? -4.863 3.103 13.493 1.00 94.12 92 THR A C 1
ATOM 779 O O . THR A 1 92 ? -5.668 3.417 12.617 1.00 94.12 92 THR A O 1
ATOM 782 N N . PHE A 1 93 ? -4.928 3.620 14.721 1.00 92.88 93 PHE A N 1
ATOM 783 C CA . PHE A 1 93 ? -5.960 4.584 15.112 1.00 92.88 93 PHE A CA 1
ATOM 784 C C . PHE A 1 93 ? -6.011 5.809 14.181 1.00 92.88 93 PHE A C 1
ATOM 786 O O . PHE A 1 93 ? -7.083 6.199 13.730 1.00 92.88 93 PHE A O 1
ATOM 793 N N . GLU A 1 94 ? -4.855 6.380 13.831 1.00 94.31 94 GLU A N 1
ATOM 794 C CA . GLU A 1 94 ? -4.782 7.539 12.930 1.00 94.31 94 GLU A CA 1
ATOM 795 C C . GLU A 1 94 ? -5.350 7.229 11.533 1.00 94.31 94 GLU A C 1
ATOM 797 O O . GLU A 1 94 ? -6.059 8.043 10.944 1.00 94.31 94 GLU A O 1
ATOM 802 N N . GLU A 1 95 ? -5.077 6.033 11.012 1.00 95.00 95 GLU A N 1
ATOM 803 C CA . GLU A 1 95 ? -5.583 5.575 9.716 1.00 95.00 95 GLU A CA 1
ATOM 804 C C . GLU A 1 95 ? -7.091 5.315 9.743 1.00 95.00 95 GLU A C 1
ATOM 806 O O . GLU A 1 95 ? -7.782 5.639 8.779 1.00 95.00 95 GLU A O 1
ATOM 811 N N . GLN A 1 96 ? -7.623 4.784 10.848 1.00 93.31 96 GLN A N 1
ATOM 812 C CA . GLN A 1 96 ? -9.067 4.620 11.037 1.00 93.31 96 GLN A CA 1
ATOM 813 C C . GLN A 1 96 ? -9.780 5.977 11.077 1.00 93.31 96 GLN A C 1
ATOM 815 O O . GLN A 1 96 ? -10.825 6.150 10.447 1.00 93.31 96 GLN A O 1
ATOM 820 N N . VAL A 1 97 ? -9.201 6.963 11.768 1.00 91.25 97 VAL A N 1
ATOM 821 C CA . VAL A 1 97 ? -9.722 8.339 11.795 1.00 91.25 97 VAL A CA 1
ATOM 822 C C . VAL A 1 97 ? -9.722 8.946 10.391 1.00 91.25 97 VAL A C 1
ATOM 824 O O . VAL A 1 97 ? -10.716 9.556 9.992 1.00 91.25 97 VAL A O 1
ATOM 827 N N . LEU A 1 98 ? -8.654 8.738 9.609 1.00 90.75 98 LEU A N 1
ATOM 828 C CA . LEU A 1 98 ? -8.542 9.251 8.240 1.00 90.75 98 LEU A CA 1
ATOM 829 C C . LEU A 1 98 ? -9.733 8.827 7.378 1.00 90.75 98 LEU A C 1
ATOM 831 O O . LEU A 1 98 ? -10.357 9.680 6.744 1.00 90.75 98 LEU A O 1
ATOM 835 N N . ILE A 1 99 ? -10.067 7.538 7.375 1.00 89.19 99 ILE A N 1
ATOM 836 C CA . ILE A 1 99 ? -11.134 6.965 6.538 1.00 89.19 99 ILE A CA 1
ATOM 837 C C . ILE A 1 99 ? -12.544 7.198 7.096 1.00 89.19 99 ILE A C 1
ATOM 839 O O . ILE A 1 99 ? -13.523 6.813 6.464 1.00 89.19 99 ILE A O 1
ATOM 843 N N . GLY A 1 100 ? -12.665 7.880 8.240 1.00 79.44 100 GLY A N 1
ATOM 844 C CA . GLY A 1 100 ? -13.951 8.177 8.867 1.00 79.44 100 GLY A CA 1
ATOM 845 C C . GLY A 1 100 ? -14.528 6.974 9.604 1.00 79.44 100 GLY A C 1
ATOM 846 O O . GLY A 1 100 ? -15.718 6.691 9.466 1.00 79.44 100 GLY A O 1
ATOM 847 N N . GLY A 1 101 ? -13.678 6.258 10.352 1.00 6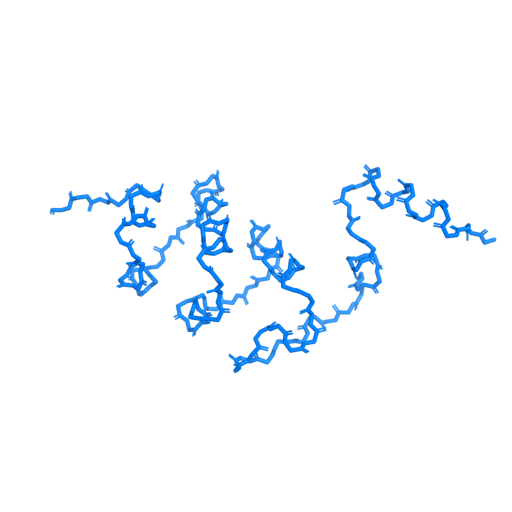1.09 101 GLY A N 1
ATOM 848 C CA . GLY A 1 101 ? -14.068 5.130 11.190 1.00 61.09 101 GLY A CA 1
ATOM 849 C C . GLY A 1 101 ? -15.373 5.423 11.924 1.00 61.09 101 GLY A C 1
ATOM 850 O O . GLY A 1 101 ? -15.492 6.418 12.640 1.00 61.09 101 GLY A O 1
ATOM 851 N N . LYS A 1 102 ? -16.381 4.572 11.706 1.00 49.62 102 LYS A N 1
ATOM 852 C CA . LYS A 1 102 ? -17.600 4.613 12.508 1.00 49.62 102 LYS A CA 1
ATOM 853 C C . LYS A 1 102 ? -17.185 4.287 13.938 1.00 49.62 102 LYS A C 1
ATOM 855 O O . LYS A 1 102 ? -16.920 3.126 14.235 1.00 49.62 102 LYS A O 1
ATOM 860 N N . ASN A 1 103 ? -17.138 5.300 14.799 1.00 40.19 103 ASN A N 1
ATOM 861 C CA . ASN A 1 103 ? -17.225 5.097 16.239 1.00 40.19 103 ASN A CA 1
ATOM 862 C C . ASN A 1 103 ? -18.531 4.325 16.477 1.00 40.19 103 ASN A C 1
ATOM 864 O O . ASN A 1 103 ? -19.614 4.896 16.333 1.00 40.19 103 ASN A O 1
ATOM 868 N N . LYS A 1 104 ? -18.429 3.016 16.704 1.00 37.28 104 LYS A N 1
ATOM 869 C CA . LYS A 1 104 ? -19.507 2.239 17.310 1.00 37.28 104 LYS A CA 1
ATOM 870 C C . LYS A 1 104 ? -19.382 2.355 18.817 1.00 37.28 104 LYS A C 1
ATOM 872 O O . LYS A 1 104 ? -18.234 2.259 19.301 1.00 37.28 104 LYS A O 1
#